Protein AF-A0A2W6MUY7-F1 (afdb_monomer_lite)

Structure (mmCIF, N/CA/C/O backbone):
data_AF-A0A2W6MUY7-F1
#
_entry.id   AF-A0A2W6MUY7-F1
#
loop_
_atom_site.group_PDB
_atom_site.id
_atom_site.type_symbol
_atom_site.label_atom_id
_atom_site.label_alt_id
_atom_site.label_comp_id
_atom_site.label_asym_id
_atom_site.label_entity_id
_atom_site.label_seq_id
_atom_site.pdbx_PDB_ins_code
_atom_site.Cartn_x
_atom_site.Cartn_y
_atom_site.Cartn_z
_atom_site.occupancy
_atom_site.B_iso_or_equiv
_atom_site.auth_seq_id
_atom_site.auth_comp_id
_atom_site.auth_asym_id
_atom_site.auth_atom_id
_atom_site.pdbx_PDB_model_num
ATOM 1 N N . MET A 1 1 ? 65.706 -36.050 34.707 1.00 34.47 1 MET A N 1
ATOM 2 C CA . MET A 1 1 ? 65.720 -35.555 33.316 1.00 34.47 1 MET A CA 1
ATOM 3 C C . MET A 1 1 ? 64.341 -35.770 32.717 1.00 34.47 1 MET A C 1
ATOM 5 O O . MET A 1 1 ? 63.874 -36.891 32.804 1.00 34.47 1 MET A O 1
ATOM 9 N N . GLN A 1 2 ? 63.724 -34.704 32.183 1.00 39.53 2 GLN A N 1
ATOM 10 C CA . GLN A 1 2 ? 62.941 -34.684 30.930 1.00 39.53 2 GLN A CA 1
ATOM 11 C C . GLN A 1 2 ? 61.877 -35.808 30.750 1.00 39.53 2 GLN A C 1
ATOM 13 O O . GLN A 1 2 ? 62.220 -36.973 30.624 1.00 39.53 2 GLN A O 1
ATOM 18 N N . LYS A 1 3 ? 60.574 -35.541 30.596 1.00 44.50 3 LYS A N 1
ATOM 19 C CA . LYS A 1 3 ? 59.977 -34.757 29.500 1.00 44.50 3 LYS A CA 1
ATOM 20 C C . LYS A 1 3 ? 58.498 -34.449 29.792 1.00 44.50 3 LYS A C 1
ATOM 22 O O . LYS A 1 3 ? 57.733 -35.337 30.148 1.00 44.50 3 LYS A O 1
ATOM 27 N N . PHE A 1 4 ? 58.126 -33.195 29.555 1.00 51.62 4 PHE A N 1
ATOM 28 C CA . PHE A 1 4 ? 56.761 -32.729 29.317 1.00 51.62 4 PHE A CA 1
ATOM 29 C C . PHE A 1 4 ? 56.198 -33.347 28.027 1.00 51.62 4 PHE A C 1
ATOM 31 O O . PHE A 1 4 ? 56.863 -33.244 27.002 1.00 51.62 4 PHE A O 1
ATOM 38 N N . LEU A 1 5 ? 54.996 -33.928 28.068 1.00 43.91 5 LEU A N 1
ATOM 39 C CA . LEU A 1 5 ? 54.101 -34.261 26.939 1.00 43.91 5 LEU A CA 1
ATOM 40 C C . LEU A 1 5 ? 52.748 -34.663 27.569 1.00 43.91 5 LEU A C 1
ATOM 42 O O . LEU A 1 5 ? 52.754 -35.445 28.506 1.00 43.91 5 LEU A O 1
ATOM 46 N N . MET A 1 6 ? 51.552 -34.224 27.186 1.00 47.44 6 MET A N 1
ATOM 47 C CA . MET A 1 6 ? 51.068 -33.314 26.157 1.00 47.44 6 MET A CA 1
ATOM 4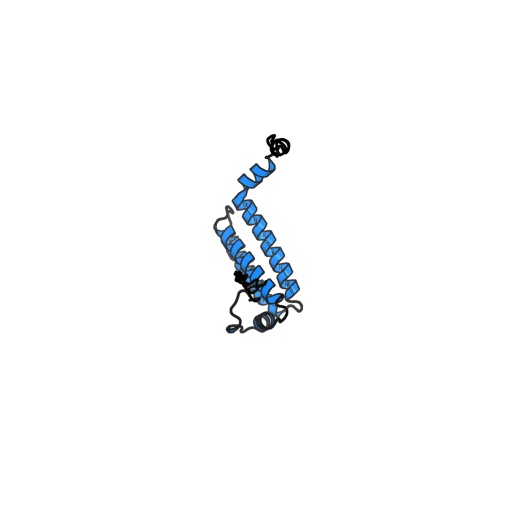8 C C . MET A 1 6 ? 49.794 -32.651 26.702 1.00 47.44 6 MET A C 1
ATOM 50 O O . MET A 1 6 ? 48.889 -33.335 27.177 1.00 47.44 6 MET A O 1
ATOM 54 N N . VAL A 1 7 ? 49.706 -31.329 26.582 1.00 48.06 7 VAL A N 1
ATOM 55 C CA . VAL A 1 7 ? 48.441 -30.592 26.656 1.00 48.06 7 VAL A CA 1
ATOM 56 C C . VAL A 1 7 ? 47.675 -30.909 25.373 1.00 48.06 7 VAL A C 1
ATOM 58 O O . VAL A 1 7 ? 47.972 -30.354 24.318 1.00 48.06 7 VAL A O 1
ATOM 61 N N . LEU A 1 8 ? 46.716 -31.832 25.441 1.00 50.56 8 LEU A N 1
ATOM 62 C CA . LEU A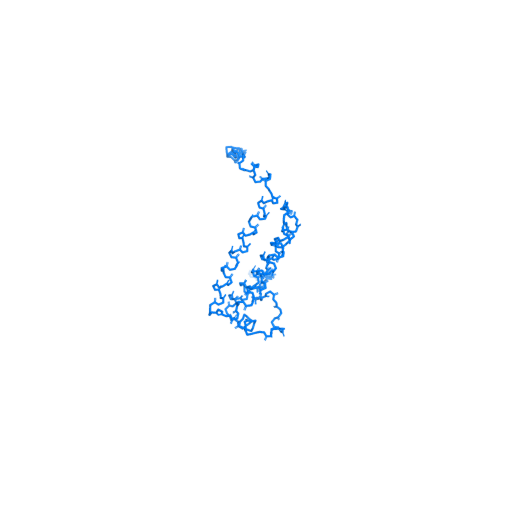 1 8 ? 45.722 -32.015 24.385 1.00 50.56 8 LEU A CA 1
ATOM 63 C C . LEU A 1 8 ? 44.644 -30.951 24.593 1.00 50.56 8 LEU A C 1
ATOM 65 O O . LEU A 1 8 ? 43.677 -31.131 25.331 1.00 50.56 8 LEU A O 1
ATOM 69 N N . GLY A 1 9 ? 44.901 -29.789 23.991 1.00 52.47 9 GLY A N 1
ATOM 70 C CA . GLY A 1 9 ? 43.970 -28.678 23.903 1.00 52.47 9 GLY A CA 1
ATOM 71 C C . GLY A 1 9 ? 42.710 -29.112 23.165 1.00 52.47 9 GLY A C 1
ATOM 72 O O . GLY A 1 9 ? 42.718 -29.305 21.951 1.00 52.47 9 GLY A O 1
ATOM 73 N N . ILE A 1 10 ? 41.621 -29.246 23.916 1.00 52.84 10 ILE A N 1
ATOM 74 C CA . ILE A 1 10 ? 40.269 -29.310 23.375 1.00 52.84 10 ILE A CA 1
ATOM 75 C C . ILE A 1 10 ? 39.950 -27.899 22.869 1.00 52.84 10 ILE A C 1
ATOM 77 O O . ILE A 1 10 ? 39.442 -27.054 23.604 1.00 52.84 10 ILE A O 1
ATOM 81 N N . CYS A 1 11 ? 40.282 -27.624 21.608 1.00 49.31 11 CYS A N 1
ATOM 82 C CA . CYS A 1 11 ? 39.675 -26.523 20.870 1.00 49.31 11 CYS A CA 1
ATOM 83 C C . CYS A 1 11 ? 38.206 -26.885 20.639 1.00 49.31 11 CYS A C 1
ATOM 85 O O . CYS A 1 11 ? 37.852 -27.481 19.624 1.00 49.31 11 CYS A O 1
ATOM 87 N N . VAL A 1 12 ? 37.345 -26.533 21.598 1.00 55.78 12 VAL A N 1
ATOM 88 C CA . VAL A 1 12 ? 35.912 -26.388 21.342 1.00 55.78 12 VAL A CA 1
ATOM 89 C C . VAL A 1 12 ? 35.771 -25.197 20.400 1.00 55.78 12 VAL A C 1
ATOM 91 O O . VAL A 1 12 ? 35.631 -24.053 20.827 1.00 55.78 12 VAL A O 1
ATOM 94 N N . THR A 1 13 ? 35.859 -25.448 19.096 1.00 57.44 13 THR A N 1
ATOM 95 C CA . THR A 1 13 ? 35.357 -24.502 18.106 1.00 57.44 13 THR A CA 1
ATOM 96 C C . THR A 1 13 ? 33.847 -24.459 18.278 1.00 57.44 13 THR A C 1
ATOM 98 O O . THR A 1 13 ? 33.119 -25.280 17.723 1.00 57.44 13 THR A O 1
ATOM 101 N N . LEU A 1 14 ? 33.379 -23.512 19.091 1.00 49.50 14 LEU A N 1
ATOM 102 C CA . LEU A 1 14 ? 32.013 -23.019 19.034 1.00 49.50 14 LEU A CA 1
ATOM 103 C C . LEU A 1 14 ? 31.839 -22.416 17.639 1.00 49.50 14 LEU A C 1
ATOM 105 O O . LEU A 1 14 ? 32.065 -21.228 17.424 1.00 49.50 14 LEU A O 1
ATOM 109 N N . SER A 1 15 ? 31.476 -23.252 16.668 1.00 51.84 15 SER A N 1
ATOM 110 C CA . SER A 1 15 ? 30.845 -22.796 15.442 1.00 51.84 15 SER A CA 1
ATOM 111 C C . SER A 1 15 ? 29.485 -22.252 15.851 1.00 51.84 15 SER A C 1
ATOM 113 O O . SER A 1 15 ? 28.469 -22.947 15.800 1.00 51.84 15 SER A O 1
ATOM 115 N N . VAL A 1 16 ? 29.479 -21.012 16.336 1.00 54.69 16 VAL A N 1
ATOM 116 C CA . VAL A 1 16 ? 28.270 -20.210 16.374 1.00 54.69 16 VAL A CA 1
ATOM 117 C C . VAL A 1 16 ? 27.893 -20.078 14.908 1.00 54.69 16 VAL A C 1
ATOM 119 O O . VAL A 1 16 ? 28.515 -19.328 14.159 1.00 54.69 16 VAL A O 1
ATOM 122 N N . GLY A 1 17 ? 26.946 -20.907 14.472 1.00 55.06 17 GLY A N 1
ATOM 123 C CA . GLY A 1 17 ? 26.223 -20.685 13.239 1.00 55.06 17 GLY A CA 1
ATOM 124 C C . GLY A 1 17 ? 25.502 -19.364 13.417 1.00 55.06 17 GLY A C 1
ATOM 125 O O . GLY A 1 17 ? 24.368 -19.324 13.886 1.00 55.06 17 GLY A O 1
ATOM 126 N N . ILE A 1 18 ? 26.194 -18.272 13.103 1.00 50.84 18 ILE A N 1
ATOM 127 C CA . ILE A 1 18 ? 25.543 -17.022 12.774 1.00 50.84 18 ILE A CA 1
ATOM 128 C C . ILE A 1 18 ? 24.790 -17.379 11.498 1.00 50.84 18 ILE A C 1
ATOM 130 O O . ILE A 1 18 ? 25.350 -17.362 10.404 1.00 50.84 18 ILE A O 1
ATOM 134 N N . ASN A 1 19 ? 23.533 -17.801 11.641 1.00 49.00 19 ASN A N 1
ATOM 135 C CA . ASN A 1 19 ? 22.570 -17.640 10.572 1.00 49.00 19 ASN A CA 1
ATOM 136 C C . ASN A 1 19 ? 22.512 -16.127 10.371 1.00 49.00 19 ASN A C 1
ATOM 138 O O . ASN A 1 19 ? 21.732 -15.426 11.012 1.00 49.00 19 ASN A O 1
ATOM 142 N N . ALA A 1 20 ? 23.414 -15.610 9.536 1.00 48.34 20 ALA A N 1
ATOM 143 C CA . ALA A 1 20 ? 23.199 -14.366 8.842 1.00 48.34 20 ALA A CA 1
ATOM 144 C C . ALA A 1 20 ? 21.970 -14.643 7.983 1.00 48.34 20 ALA A C 1
ATOM 146 O O . ALA A 1 20 ? 22.067 -15.131 6.860 1.00 48.34 20 ALA A O 1
ATOM 147 N N . GLN A 1 21 ? 20.796 -14.464 8.586 1.00 44.53 21 GLN A N 1
ATOM 148 C CA . GLN A 1 21 ? 19.557 -14.348 7.858 1.00 44.53 21 GLN A CA 1
ATOM 149 C C . GLN A 1 21 ? 19.820 -13.172 6.931 1.00 44.53 21 GLN A C 1
ATOM 151 O O . GLN A 1 21 ? 19.924 -12.033 7.388 1.00 44.53 21 GLN A O 1
ATOM 156 N N . SER A 1 22 ? 20.125 -13.504 5.672 1.00 50.22 22 SER A N 1
ATOM 157 C CA . SER A 1 22 ? 20.378 -12.530 4.620 1.00 50.22 22 SER A CA 1
ATOM 158 C C . SER A 1 22 ? 19.318 -11.449 4.770 1.00 50.22 22 SER A C 1
ATOM 160 O O . SER A 1 22 ? 18.153 -11.824 4.962 1.00 50.22 22 SER A O 1
ATOM 162 N N . PRO A 1 23 ? 19.680 -10.152 4.727 1.00 55.41 23 PRO A N 1
ATOM 163 C CA . PRO A 1 23 ? 18.683 -9.104 4.600 1.00 55.41 23 PRO A CA 1
ATOM 164 C C . PRO A 1 23 ? 17.718 -9.575 3.523 1.00 55.41 23 PRO A C 1
ATOM 166 O O . PRO A 1 23 ? 18.169 -9.964 2.442 1.00 55.41 23 PRO A O 1
ATOM 169 N N . GLU A 1 24 ? 16.441 -9.706 3.879 1.00 60.44 24 GLU A N 1
ATOM 170 C CA . GLU A 1 24 ? 15.419 -10.162 2.951 1.00 60.44 24 GLU A CA 1
ATOM 171 C C . GLU A 1 24 ? 15.555 -9.284 1.713 1.00 60.44 24 GLU A C 1
ATOM 173 O O . GLU A 1 24 ? 15.352 -8.069 1.808 1.00 60.44 24 GLU A O 1
ATOM 178 N N . GLU A 1 25 ? 16.027 -9.881 0.610 1.00 70.31 25 GLU A N 1
ATOM 179 C CA . GLU A 1 25 ? 16.330 -9.156 -0.622 1.00 70.31 25 GLU A CA 1
ATOM 180 C C . GLU A 1 25 ? 15.166 -8.212 -0.906 1.00 70.31 25 GLU A C 1
ATOM 182 O O . GLU A 1 25 ? 14.002 -8.611 -0.770 1.00 70.31 25 GLU A O 1
ATOM 187 N N . ALA A 1 26 ? 15.474 -6.949 -1.205 1.00 74.81 26 ALA A N 1
ATOM 188 C CA . ALA A 1 26 ? 14.446 -5.969 -1.502 1.00 74.81 26 ALA A CA 1
ATOM 189 C C . ALA A 1 26 ? 13.549 -6.548 -2.606 1.00 74.81 26 ALA A C 1
ATOM 191 O O . ALA A 1 26 ? 14.007 -6.951 -3.672 1.00 74.81 26 ALA A O 1
ATOM 192 N N . LYS A 1 27 ? 12.268 -6.714 -2.282 1.00 89.69 27 LYS A N 1
ATOM 193 C CA . LYS A 1 27 ? 11.267 -7.314 -3.160 1.00 89.69 27 LYS A CA 1
ATOM 194 C C . LYS A 1 27 ? 10.035 -6.430 -3.096 1.00 89.69 27 LYS A C 1
ATOM 196 O O . LYS A 1 27 ? 9.601 -6.133 -1.981 1.00 89.69 27 LYS A O 1
ATOM 201 N N . PRO A 1 28 ? 9.496 -5.985 -4.243 1.00 94.88 28 PRO A N 1
ATOM 202 C CA . PRO A 1 28 ? 8.273 -5.198 -4.259 1.00 94.88 28 PRO A CA 1
ATOM 203 C C . PRO A 1 28 ? 7.076 -6.039 -3.798 1.00 94.88 28 PRO A C 1
ATOM 205 O O . PRO A 1 28 ? 7.175 -7.247 -3.584 1.00 94.88 28 PRO A O 1
ATOM 208 N N . SER A 1 29 ? 5.915 -5.404 -3.654 1.00 95.06 29 SER A N 1
ATOM 209 C CA . SER A 1 29 ? 4.676 -6.048 -3.197 1.00 95.06 29 SER A CA 1
ATOM 210 C C . SER A 1 29 ? 4.052 -7.020 -4.214 1.00 95.06 29 SER A C 1
ATOM 212 O O . SER A 1 29 ? 3.024 -7.643 -3.932 1.00 95.06 29 SER A O 1
ATOM 214 N N . PHE A 1 30 ? 4.665 -7.170 -5.390 1.00 94.19 30 PHE A N 1
ATOM 215 C CA . PHE A 1 30 ? 4.212 -8.016 -6.488 1.00 94.19 30 PHE A CA 1
ATOM 216 C C . PHE A 1 30 ? 5.344 -8.897 -7.035 1.00 94.19 30 PHE A C 1
ATOM 218 O O . PHE A 1 30 ? 6.527 -8.691 -6.780 1.00 94.19 30 PHE A O 1
ATOM 225 N N . ASP A 1 31 ? 4.959 -9.913 -7.804 1.00 95.38 31 ASP A N 1
ATOM 226 C CA . ASP A 1 31 ? 5.889 -10.839 -8.444 1.00 95.38 31 ASP A CA 1
ATOM 227 C C . ASP A 1 31 ? 6.501 -10.205 -9.702 1.00 95.38 31 ASP A C 1
ATOM 229 O O . ASP A 1 31 ? 5.813 -10.023 -10.708 1.00 95.38 31 ASP A O 1
ATOM 233 N N . CYS A 1 32 ? 7.800 -9.902 -9.659 1.00 95.38 32 CYS A N 1
ATOM 234 C CA . CYS A 1 32 ? 8.526 -9.320 -10.788 1.00 95.38 32 CYS A CA 1
ATOM 235 C C . CYS A 1 32 ? 8.503 -10.183 -12.055 1.00 95.38 32 CYS A C 1
ATOM 237 O O . CYS A 1 32 ? 8.568 -9.637 -13.155 1.00 95.38 32 CYS A O 1
ATOM 239 N N . ALA A 1 33 ? 8.329 -11.506 -11.945 1.00 95.81 33 ALA A N 1
ATOM 240 C CA . ALA A 1 33 ? 8.171 -12.368 -13.118 1.00 95.81 33 ALA A CA 1
ATOM 241 C C . ALA A 1 33 ? 6.847 -12.118 -13.866 1.00 95.81 33 ALA A C 1
ATOM 243 O O . ALA A 1 33 ? 6.694 -12.531 -15.015 1.00 95.81 33 ALA A O 1
ATOM 244 N N . LYS A 1 34 ? 5.889 -11.440 -13.223 1.00 96.06 34 LYS A N 1
ATOM 245 C CA . LYS A 1 34 ? 4.579 -11.074 -13.778 1.00 96.06 34 LYS A CA 1
ATOM 246 C C . LYS A 1 34 ? 4.473 -9.591 -14.130 1.00 96.06 34 LYS A C 1
ATOM 248 O O . LYS A 1 34 ? 3.383 -9.148 -14.481 1.00 96.06 34 LYS A O 1
ATOM 253 N N . ALA A 1 35 ? 5.566 -8.832 -14.043 1.00 94.31 35 ALA A N 1
ATOM 254 C CA . ALA A 1 35 ? 5.589 -7.422 -14.412 1.00 94.31 35 ALA A CA 1
ATOM 255 C C . ALA A 1 35 ? 5.225 -7.244 -15.896 1.00 94.31 35 ALA A C 1
ATOM 257 O O . ALA A 1 35 ? 5.857 -7.820 -16.784 1.00 94.31 35 ALA A O 1
ATOM 258 N N . THR A 1 36 ? 4.214 -6.424 -16.176 1.00 92.62 36 THR A N 1
ATOM 259 C CA . THR A 1 36 ? 3.733 -6.156 -17.542 1.00 92.62 36 THR A CA 1
ATOM 260 C C . THR A 1 36 ? 3.863 -4.689 -17.929 1.00 92.62 36 THR A C 1
ATOM 262 O O . THR A 1 36 ? 4.113 -4.382 -19.096 1.00 92.62 36 THR A O 1
ATOM 265 N N . THR A 1 37 ? 3.747 -3.786 -16.958 1.00 91.12 37 THR A N 1
ATOM 266 C CA . THR A 1 37 ? 3.823 -2.338 -17.158 1.00 91.12 37 THR A CA 1
ATOM 267 C C . THR A 1 37 ? 5.260 -1.826 -17.074 1.00 91.12 37 THR A C 1
ATOM 269 O O . THR A 1 37 ? 6.141 -2.474 -16.507 1.00 91.12 37 THR A O 1
ATOM 272 N N . GLU A 1 38 ? 5.507 -0.646 -17.641 1.00 92.25 38 GLU A N 1
ATOM 273 C CA . GLU A 1 38 ? 6.830 -0.014 -17.586 1.00 92.25 38 GLU A CA 1
ATOM 274 C C . GLU A 1 38 ? 7.234 0.328 -16.147 1.00 92.25 38 GLU A C 1
ATOM 276 O O . GLU A 1 38 ? 8.353 0.046 -15.732 1.00 92.25 38 GLU A O 1
ATOM 281 N N . VAL A 1 39 ? 6.294 0.843 -15.351 1.00 93.25 39 VAL A N 1
ATOM 282 C CA . VAL A 1 39 ? 6.512 1.144 -13.929 1.00 93.25 39 VAL A CA 1
ATOM 283 C C . VAL A 1 39 ? 6.898 -0.109 -13.144 1.00 93.25 39 VAL A C 1
ATOM 285 O O . VAL A 1 39 ? 7.862 -0.071 -12.384 1.00 93.25 39 VAL A O 1
ATOM 288 N N . GLU A 1 40 ? 6.198 -1.231 -13.341 1.00 94.69 40 GLU A N 1
ATOM 289 C CA . GLU A 1 40 ? 6.535 -2.490 -12.663 1.00 94.69 40 GLU A CA 1
ATOM 290 C C . GLU A 1 40 ? 7.958 -2.947 -13.009 1.00 94.69 40 GLU A C 1
ATOM 292 O O . GLU A 1 40 ? 8.703 -3.361 -12.124 1.00 94.69 40 GLU A O 1
ATOM 297 N N . LYS A 1 41 ? 8.368 -2.821 -14.277 1.00 95.25 41 LYS A N 1
ATOM 298 C CA . LYS A 1 41 ? 9.734 -3.153 -14.707 1.00 95.25 41 LYS A CA 1
ATOM 299 C C . LYS A 1 41 ? 10.772 -2.219 -14.091 1.00 95.25 41 LYS A C 1
ATOM 301 O O . LYS A 1 41 ? 11.813 -2.704 -13.659 1.00 95.25 41 LYS A O 1
ATOM 306 N N . ILE A 1 42 ? 10.496 -0.914 -14.019 1.00 94.94 42 ILE A N 1
ATOM 307 C CA . ILE A 1 42 ? 11.376 0.064 -13.359 1.00 94.94 42 ILE A CA 1
ATOM 308 C C . ILE A 1 42 ? 11.579 -0.313 -11.890 1.00 94.94 42 ILE A C 1
ATOM 310 O O . ILE A 1 42 ? 12.711 -0.344 -11.421 1.00 94.94 42 ILE A O 1
ATOM 314 N N . ILE A 1 43 ? 10.502 -0.647 -11.176 1.00 95.50 43 ILE A N 1
ATOM 315 C CA . ILE A 1 43 ? 10.578 -1.068 -9.772 1.00 95.50 43 ILE A CA 1
ATOM 316 C C . ILE A 1 43 ? 11.395 -2.360 -9.645 1.00 95.50 43 ILE A C 1
ATOM 318 O O . ILE A 1 43 ? 12.278 -2.452 -8.798 1.00 95.50 43 ILE A O 1
ATOM 322 N N . CYS A 1 44 ? 11.140 -3.355 -10.494 1.00 95.88 44 CYS A N 1
ATOM 323 C CA . CYS A 1 44 ? 11.847 -4.634 -10.445 1.00 95.88 44 CYS A CA 1
ATOM 324 C C . CYS A 1 44 ? 13.340 -4.524 -10.770 1.00 95.88 44 CYS A C 1
ATOM 326 O O . CYS A 1 44 ? 14.133 -5.252 -10.180 1.00 95.88 44 CYS A O 1
ATOM 328 N N . ASN A 1 45 ? 13.726 -3.607 -11.658 1.00 95.06 45 ASN A N 1
ATOM 329 C CA . ASN A 1 45 ? 15.114 -3.410 -12.080 1.00 95.06 45 ASN A CA 1
ATOM 330 C C . ASN A 1 45 ? 15.857 -2.330 -11.273 1.00 95.06 45 ASN A C 1
ATOM 332 O O . ASN A 1 45 ? 16.976 -1.971 -11.632 1.00 95.06 45 ASN A O 1
ATOM 336 N N . ASP A 1 46 ? 15.261 -1.787 -10.206 1.00 95.06 46 ASP A N 1
ATOM 337 C CA . ASP A 1 46 ? 15.942 -0.842 -9.321 1.00 95.06 46 ASP A CA 1
ATOM 338 C C . ASP A 1 46 ? 17.039 -1.542 -8.507 1.00 95.06 46 ASP A C 1
ATOM 340 O O . ASP A 1 46 ? 16.786 -2.106 -7.443 1.00 95.06 46 ASP A O 1
ATOM 344 N N . GLU A 1 47 ? 18.275 -1.465 -8.999 1.00 92.56 47 GLU A N 1
ATOM 345 C CA . GLU A 1 47 ? 19.457 -2.074 -8.375 1.00 92.56 47 GLU A CA 1
ATOM 346 C C . GLU A 1 47 ? 19.709 -1.576 -6.944 1.00 92.56 47 GLU A C 1
ATOM 348 O O . GLU A 1 47 ? 20.281 -2.298 -6.128 1.00 92.56 47 GLU A O 1
ATOM 353 N N . SER A 1 48 ? 19.270 -0.355 -6.614 1.00 93.88 48 SER A N 1
ATOM 354 C CA . SER A 1 48 ? 19.407 0.191 -5.259 1.00 93.88 48 SER A CA 1
ATOM 355 C C . SER A 1 48 ? 18.438 -0.447 -4.256 1.00 93.88 48 SER A C 1
ATOM 357 O O . SER A 1 48 ? 18.630 -0.328 -3.044 1.00 93.88 48 SER A O 1
ATOM 359 N N . GLY A 1 49 ? 17.370 -1.080 -4.751 1.00 94.88 49 GLY A N 1
ATOM 360 C CA . GLY A 1 49 ? 16.265 -1.623 -3.967 1.00 94.88 49 GLY A CA 1
ATOM 361 C C . GLY A 1 49 ? 15.377 -0.570 -3.292 1.00 94.88 49 GLY A C 1
ATOM 362 O O . GLY A 1 49 ? 14.451 -0.934 -2.562 1.00 94.88 49 GLY A O 1
ATOM 363 N N . LYS A 1 50 ? 15.618 0.735 -3.487 1.00 96.06 50 LYS A N 1
ATOM 364 C CA . LYS A 1 50 ? 14.831 1.811 -2.863 1.00 96.06 50 LYS A CA 1
ATOM 365 C C . LYS A 1 50 ? 13.358 1.737 -3.278 1.00 96.06 50 LYS A C 1
ATOM 367 O O . LYS A 1 50 ? 12.483 1.756 -2.415 1.00 96.06 50 LYS A O 1
ATOM 372 N N . LEU A 1 51 ? 13.073 1.640 -4.572 1.00 96.44 51 LEU A N 1
ATOM 373 C CA . LEU A 1 51 ? 11.719 1.573 -5.123 1.00 96.44 51 LEU A CA 1
ATOM 374 C C . LEU A 1 51 ? 11.013 0.275 -4.738 1.00 96.44 51 LEU A C 1
ATOM 376 O O . LEU A 1 51 ? 9.836 0.305 -4.392 1.00 96.44 51 LEU A O 1
ATOM 380 N N . GLN A 1 52 ? 11.734 -0.845 -4.723 1.00 97.31 52 GLN A N 1
ATOM 381 C CA . GLN A 1 52 ? 11.197 -2.133 -4.275 1.00 97.31 52 GLN A CA 1
ATOM 382 C C . GLN A 1 52 ? 10.750 -2.057 -2.809 1.00 97.31 52 GLN A C 1
ATOM 384 O O . GLN A 1 52 ? 9.650 -2.484 -2.464 1.00 97.31 52 GLN A O 1
ATOM 389 N N . ASN A 1 53 ? 11.575 -1.446 -1.952 1.00 96.69 53 ASN A N 1
ATOM 390 C CA . ASN A 1 53 ? 11.257 -1.225 -0.544 1.00 96.69 53 ASN A CA 1
ATOM 391 C C . ASN A 1 53 ? 10.077 -0.269 -0.347 1.00 96.69 53 ASN A C 1
ATOM 393 O O . ASN A 1 53 ? 9.216 -0.536 0.490 1.00 96.69 53 ASN A O 1
ATOM 397 N N . LEU A 1 54 ? 10.021 0.824 -1.112 1.00 97.69 54 LEU A N 1
ATOM 398 C CA . LEU A 1 54 ? 8.906 1.769 -1.065 1.00 97.69 54 LEU A CA 1
ATOM 399 C C . LEU A 1 54 ? 7.590 1.110 -1.489 1.00 97.69 54 LEU A C 1
ATOM 401 O O . LEU A 1 54 ? 6.586 1.265 -0.796 1.00 97.69 54 LEU A O 1
ATOM 405 N N . ASP A 1 55 ? 7.594 0.341 -2.578 1.00 97.75 55 ASP A N 1
ATOM 406 C CA . ASP A 1 55 ? 6.411 -0.379 -3.048 1.00 97.75 55 ASP A CA 1
ATOM 407 C C . ASP A 1 55 ? 5.927 -1.415 -2.023 1.00 97.75 55 ASP A C 1
ATOM 409 O O . ASP A 1 55 ? 4.746 -1.427 -1.663 1.00 97.75 55 ASP A O 1
ATOM 413 N N . ARG A 1 56 ? 6.852 -2.216 -1.474 1.00 97.50 56 ARG A N 1
ATOM 414 C CA . ARG A 1 56 ? 6.565 -3.171 -0.395 1.00 97.50 56 ARG A CA 1
ATOM 415 C C . ARG A 1 56 ? 5.946 -2.486 0.818 1.00 97.50 56 ARG A C 1
ATOM 417 O O . ARG A 1 56 ? 4.856 -2.869 1.241 1.00 97.50 56 ARG A O 1
ATOM 424 N N . TYR A 1 57 ? 6.595 -1.445 1.335 1.00 97.94 57 TYR A N 1
ATOM 425 C CA . TYR A 1 57 ? 6.131 -0.737 2.527 1.00 97.94 57 TYR A CA 1
ATOM 426 C C . TYR A 1 57 ? 4.768 -0.070 2.304 1.00 97.94 57 TYR A C 1
ATOM 428 O O . TYR A 1 57 ? 3.869 -0.163 3.139 1.00 97.94 57 TYR A O 1
ATOM 436 N N . MET A 1 58 ? 4.559 0.544 1.140 1.00 98.25 58 MET A N 1
ATOM 437 C CA . MET A 1 58 ? 3.264 1.101 0.748 1.00 98.25 58 MET A CA 1
ATOM 438 C C . MET A 1 58 ? 2.166 0.026 0.729 1.00 98.25 58 MET A C 1
ATOM 440 O O . MET A 1 58 ? 1.070 0.257 1.249 1.00 98.25 58 MET A O 1
ATOM 444 N N . GLY A 1 59 ? 2.466 -1.166 0.201 1.00 97.75 59 GLY A N 1
ATOM 445 C CA . GLY A 1 59 ? 1.553 -2.310 0.184 1.00 97.75 59 GLY A CA 1
ATOM 446 C C . GLY A 1 59 ? 1.199 -2.824 1.584 1.00 97.75 59 GLY A C 1
ATOM 447 O O . GLY A 1 59 ? 0.031 -3.126 1.860 1.00 97.75 59 GLY A O 1
ATOM 448 N N . GLU A 1 60 ? 2.173 -2.867 2.492 1.00 97.94 60 GLU A N 1
ATOM 449 C CA . GLU A 1 60 ? 1.980 -3.228 3.901 1.00 97.94 60 GLU A CA 1
ATOM 450 C C . GLU A 1 60 ? 1.075 -2.222 4.621 1.00 97.94 60 GLU A C 1
ATOM 452 O O . GLU A 1 60 ? 0.061 -2.615 5.208 1.00 97.94 60 GLU A O 1
ATOM 457 N N . VAL A 1 61 ? 1.374 -0.922 4.504 1.00 98.50 61 VAL A N 1
ATOM 458 C CA . VAL A 1 61 ? 0.570 0.153 5.107 1.00 98.50 61 VAL A CA 1
ATOM 459 C C . VAL A 1 61 ? -0.858 0.131 4.558 1.00 98.50 61 VAL A C 1
ATOM 461 O O . VAL A 1 61 ? -1.816 0.202 5.331 1.00 98.50 61 VAL A O 1
ATOM 464 N N . TYR A 1 62 ? -1.035 -0.022 3.241 1.00 98.56 62 TYR A N 1
ATOM 465 C CA . TYR A 1 62 ? -2.357 -0.144 2.619 1.00 98.56 62 TYR A CA 1
ATOM 466 C C . TYR A 1 62 ? -3.138 -1.349 3.164 1.00 98.56 62 TYR A C 1
ATOM 468 O O . TYR A 1 62 ? -4.325 -1.240 3.495 1.00 98.56 62 TYR A O 1
ATOM 476 N N . THR A 1 63 ? -2.477 -2.503 3.288 1.00 98.31 63 THR A N 1
ATOM 477 C CA . THR A 1 63 ? -3.082 -3.738 3.804 1.00 98.31 63 THR A CA 1
ATOM 478 C C . THR A 1 63 ? -3.515 -3.578 5.257 1.00 98.31 63 THR A C 1
ATOM 480 O O . THR A 1 63 ? -4.645 -3.939 5.608 1.00 98.31 63 THR A O 1
ATOM 483 N N . GLN A 1 64 ? -2.655 -2.988 6.089 1.00 98.12 64 GLN A N 1
ATOM 484 C CA . GLN A 1 64 ? -2.962 -2.702 7.484 1.00 98.12 64 GLN A CA 1
ATOM 485 C C . GLN A 1 64 ? -4.125 -1.715 7.605 1.00 98.12 64 GLN A C 1
ATOM 487 O O . GLN A 1 64 ? -5.099 -2.013 8.293 1.00 98.12 64 GLN A O 1
ATOM 492 N N . LEU A 1 65 ? -4.089 -0.598 6.875 1.00 98.44 65 LEU A N 1
ATOM 493 C CA . LEU A 1 65 ? -5.177 0.380 6.843 1.00 98.44 65 LEU A CA 1
ATOM 494 C C . LEU A 1 65 ? -6.510 -0.270 6.466 1.00 98.44 65 LEU A C 1
ATOM 496 O O . LEU A 1 65 ? -7.513 -0.075 7.150 1.00 98.44 65 LEU A O 1
ATOM 500 N N . ARG A 1 66 ? -6.533 -1.097 5.417 1.00 98.31 66 ARG A N 1
ATOM 501 C CA . ARG A 1 66 ? -7.750 -1.798 4.993 1.00 98.31 66 ARG A CA 1
ATOM 502 C C . ARG A 1 66 ? -8.264 -2.758 6.071 1.00 98.31 66 ARG A C 1
ATOM 504 O O . ARG A 1 66 ? -9.478 -2.879 6.238 1.00 98.31 66 ARG A O 1
ATOM 511 N N . LYS A 1 67 ? -7.374 -3.454 6.785 1.00 97.81 67 LYS A N 1
ATOM 512 C CA . LYS A 1 67 ? -7.732 -4.352 7.896 1.00 97.81 67 LYS A CA 1
ATOM 513 C C . LYS A 1 67 ? -8.343 -3.572 9.060 1.00 97.81 67 LYS A C 1
ATOM 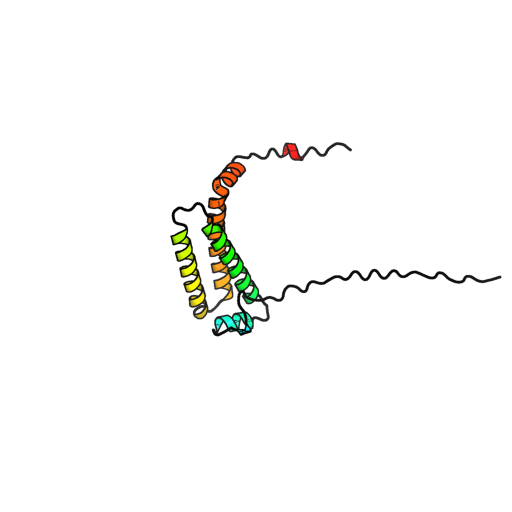515 O O . LYS A 1 67 ? -9.442 -3.909 9.494 1.00 97.81 67 LYS A O 1
ATOM 520 N N . GLU A 1 68 ? -7.668 -2.521 9.512 1.00 97.12 68 GLU A N 1
ATOM 521 C CA . GLU A 1 68 ? -8.112 -1.689 10.632 1.00 97.12 68 GLU A CA 1
ATOM 522 C C . GLU A 1 68 ? -9.425 -0.963 10.320 1.00 97.12 68 GLU A C 1
ATOM 524 O O . GLU A 1 68 ? -10.310 -0.862 11.170 1.00 97.12 68 GLU A O 1
ATOM 529 N N . LEU A 1 69 ? -9.606 -0.519 9.074 1.00 97.31 69 LEU A N 1
ATOM 530 C CA . LEU A 1 69 ? -10.814 0.181 8.651 1.00 97.31 69 LEU A CA 1
ATOM 531 C C . LEU A 1 69 ? -12.048 -0.738 8.653 1.00 97.31 69 LEU A C 1
ATOM 533 O O . LEU A 1 69 ? -13.131 -0.297 9.039 1.00 97.31 69 LEU A O 1
ATOM 537 N N . LYS A 1 70 ? -11.900 -2.026 8.302 1.00 96.62 70 LYS A N 1
ATOM 538 C CA . LYS A 1 70 ? -12.997 -3.019 8.347 1.00 96.62 70 LYS A CA 1
ATOM 539 C C . LYS A 1 70 ? -13.566 -3.215 9.753 1.00 96.62 70 LYS A C 1
ATOM 541 O O . LYS A 1 70 ? -14.783 -3.357 9.913 1.00 96.62 70 LYS A O 1
ATOM 546 N N . ILE A 1 71 ? -12.690 -3.222 10.757 1.00 94.25 71 ILE A N 1
ATOM 547 C CA . ILE A 1 71 ? -13.069 -3.390 12.168 1.00 94.25 71 ILE A CA 1
ATOM 548 C C . ILE A 1 71 ? -13.387 -2.061 12.859 1.00 94.25 71 ILE A C 1
ATOM 550 O O . ILE A 1 71 ? -13.745 -2.053 14.034 1.00 94.25 71 ILE A O 1
ATOM 554 N N . SER A 1 72 ? -13.278 -0.944 12.138 1.00 93.75 72 SER A N 1
ATOM 555 C CA . SER A 1 72 ? -13.439 0.371 12.736 1.00 93.75 72 SER A CA 1
ATOM 556 C C . SER A 1 72 ? -14.863 0.708 13.153 1.00 93.75 72 SER A C 1
ATOM 558 O O . SER A 1 72 ? -15.845 0.171 12.631 1.00 93.75 72 SER A O 1
ATOM 560 N N . LYS A 1 73 ? -14.955 1.657 14.092 1.00 89.50 73 LYS A N 1
ATOM 561 C CA . LYS A 1 73 ? -16.213 2.201 14.621 1.00 89.50 73 LYS A CA 1
ATOM 562 C C . LYS A 1 73 ? -16.811 3.313 13.741 1.00 89.50 73 LYS A C 1
ATOM 564 O O . LYS A 1 73 ? -17.799 3.929 14.133 1.00 89.50 73 LYS A O 1
ATOM 569 N N . PHE A 1 74 ? -16.235 3.600 12.569 1.00 92.25 74 PHE A N 1
ATOM 570 C CA . PHE A 1 74 ? -16.764 4.637 11.682 1.00 92.25 74 PHE A CA 1
ATOM 571 C C . PHE A 1 74 ? -18.124 4.231 11.091 1.00 92.25 74 PHE A C 1
ATOM 573 O O . PHE A 1 74 ? -18.231 3.148 10.508 1.00 92.25 74 PHE A O 1
ATOM 580 N N . PRO A 1 75 ? -19.148 5.107 11.140 1.00 92.81 75 PRO A N 1
ATOM 581 C CA . PRO A 1 75 ? -20.467 4.798 10.583 1.00 92.81 75 PRO A CA 1
ATOM 582 C C . PRO A 1 75 ? -20.439 4.638 9.055 1.00 92.81 75 PRO A C 1
ATOM 584 O O . PRO A 1 75 ? -21.260 3.925 8.491 1.00 92.81 75 PRO A O 1
ATOM 587 N N . ASN A 1 76 ? -19.471 5.261 8.377 1.00 95.50 76 ASN A N 1
ATOM 588 C CA . ASN A 1 76 ? -19.294 5.233 6.924 1.00 95.50 76 ASN A CA 1
ATOM 589 C C . ASN A 1 76 ? -18.110 4.356 6.465 1.00 95.50 76 ASN A C 1
ATOM 591 O O . ASN A 1 76 ? -17.543 4.602 5.399 1.00 95.50 76 ASN A O 1
ATOM 595 N N . LYS A 1 77 ? -17.706 3.344 7.248 1.00 95.75 77 LYS A N 1
ATOM 596 C CA . LYS A 1 77 ? -16.517 2.519 6.948 1.00 95.75 77 LYS A CA 1
ATOM 597 C C . LYS A 1 77 ? -16.535 1.853 5.566 1.00 95.75 77 LYS A C 1
ATOM 599 O O . LYS A 1 77 ? -15.491 1.781 4.928 1.00 95.75 77 LYS A O 1
ATOM 604 N N . GLU A 1 78 ? -17.700 1.426 5.076 1.00 97.38 78 GLU A N 1
ATOM 605 C CA . GLU A 1 78 ? -17.826 0.801 3.749 1.00 97.38 78 GLU A CA 1
ATOM 606 C C . GLU A 1 78 ? -17.532 1.795 2.621 1.00 97.38 78 GLU A C 1
ATOM 608 O O . GLU A 1 78 ? -16.804 1.477 1.681 1.00 97.38 78 GLU A O 1
ATOM 613 N N . GLN A 1 79 ? -18.021 3.033 2.751 1.00 98.19 79 GLN A N 1
ATOM 614 C CA . GLN A 1 79 ? -17.696 4.097 1.804 1.00 98.19 79 GLN A CA 1
ATOM 615 C C . GLN A 1 79 ? -16.202 4.431 1.865 1.00 98.19 79 GLN A C 1
ATOM 617 O O . GLN A 1 79 ? -15.548 4.458 0.830 1.00 98.19 79 GLN A O 1
ATOM 622 N N . ARG A 1 80 ? -15.623 4.559 3.068 1.00 97.75 80 ARG A N 1
ATOM 623 C CA . ARG A 1 80 ? -14.176 4.788 3.228 1.00 97.75 80 ARG A CA 1
ATOM 624 C C . ARG A 1 80 ? -13.332 3.663 2.609 1.00 97.75 80 ARG A C 1
ATOM 626 O O . ARG A 1 80 ? -12.288 3.939 2.028 1.00 97.75 80 ARG A O 1
ATOM 633 N N . LEU A 1 81 ? -13.766 2.400 2.704 1.00 98.38 81 LEU A N 1
ATOM 634 C CA . LEU A 1 81 ? -13.095 1.262 2.057 1.00 98.38 81 LEU A CA 1
ATOM 635 C C . LEU A 1 81 ? -13.142 1.368 0.530 1.00 98.38 81 LEU A C 1
ATOM 637 O O . LEU A 1 81 ? -12.149 1.063 -0.135 1.00 98.38 81 LEU A O 1
ATOM 641 N N . LYS A 1 82 ? -14.283 1.796 -0.020 1.00 98.44 82 LYS A N 1
ATOM 642 C CA . LYS A 1 82 ? -14.450 2.037 -1.455 1.00 98.44 82 LYS A CA 1
ATOM 643 C C . LYS A 1 82 ? -13.550 3.180 -1.929 1.00 98.44 82 LYS A C 1
ATOM 645 O O . LYS A 1 82 ? -12.799 2.982 -2.881 1.00 98.44 82 LYS A O 1
ATOM 650 N N . ASP A 1 83 ? -13.559 4.306 -1.221 1.00 98.25 83 ASP A N 1
ATOM 651 C CA . ASP A 1 83 ? -12.743 5.482 -1.540 1.00 98.25 83 ASP A CA 1
ATOM 652 C C . ASP A 1 83 ? -11.246 5.151 -1.476 1.00 98.25 83 ASP A C 1
ATOM 654 O O . ASP A 1 83 ? -10.478 5.518 -2.364 1.00 98.25 83 ASP A O 1
ATOM 658 N N . LEU A 1 84 ? -10.822 4.382 -0.464 1.00 98.38 84 LEU A N 1
ATOM 659 C CA . LEU A 1 84 ? -9.443 3.916 -0.331 1.00 98.38 84 LEU A CA 1
ATOM 660 C C . LEU A 1 84 ? -9.017 3.040 -1.520 1.00 98.38 84 LEU A C 1
ATOM 662 O O . LEU A 1 84 ? -7.911 3.197 -2.040 1.00 98.38 84 LEU A O 1
ATOM 666 N N . LEU A 1 85 ? -9.878 2.115 -1.961 1.00 98.31 85 LEU A N 1
ATOM 667 C CA . LEU A 1 85 ? -9.614 1.266 -3.126 1.00 98.31 85 LEU A CA 1
ATOM 668 C C . LEU A 1 85 ? -9.529 2.083 -4.420 1.00 98.31 85 LEU A C 1
ATOM 670 O O . LEU A 1 85 ? -8.629 1.858 -5.228 1.00 98.31 85 LEU A O 1
ATOM 674 N N . GLU A 1 86 ? -10.454 3.016 -4.623 1.00 98.38 86 GLU A N 1
ATOM 675 C CA . GLU A 1 86 ? -10.475 3.886 -5.798 1.00 98.38 86 GLU A CA 1
ATOM 676 C C . GLU A 1 86 ? -9.242 4.791 -5.844 1.00 98.38 86 GLU A C 1
ATOM 678 O O . GLU A 1 86 ? -8.538 4.829 -6.853 1.00 98.38 86 GLU A O 1
ATOM 683 N N . SER A 1 87 ? -8.903 5.413 -4.715 1.00 98.19 87 SER A N 1
ATOM 684 C CA . SER A 1 87 ? -7.694 6.217 -4.556 1.00 98.19 87 SER A CA 1
ATOM 685 C C . SER A 1 87 ? -6.422 5.406 -4.831 1.00 98.19 87 SER A C 1
ATOM 687 O O . SER A 1 87 ? -5.501 5.901 -5.476 1.00 98.19 87 SER A O 1
ATOM 689 N N . GLN A 1 88 ? -6.366 4.141 -4.394 1.00 98.00 88 GLN A N 1
ATOM 690 C CA . GLN A 1 88 ? -5.218 3.270 -4.660 1.00 98.00 88 GLN A CA 1
ATOM 691 C C . GLN A 1 88 ? -5.088 2.923 -6.145 1.00 98.00 88 GLN A C 1
ATOM 693 O O . GLN A 1 88 ? -3.989 2.966 -6.690 1.00 98.00 88 GLN A O 1
ATOM 698 N N . ARG A 1 89 ? -6.201 2.624 -6.823 1.00 96.62 89 ARG A N 1
ATOM 699 C CA . ARG A 1 89 ? -6.207 2.380 -8.274 1.00 96.62 89 ARG A CA 1
ATOM 700 C C . ARG A 1 89 ? -5.775 3.618 -9.055 1.00 96.62 89 ARG A C 1
ATOM 702 O O . ARG A 1 89 ? -4.998 3.496 -9.999 1.00 96.62 89 ARG A O 1
ATOM 709 N N . ALA A 1 90 ? -6.253 4.793 -8.648 1.00 96.75 90 ALA A N 1
ATOM 710 C CA . ALA A 1 90 ? -5.863 6.061 -9.249 1.00 96.75 90 ALA A CA 1
ATOM 711 C C . ALA A 1 90 ? -4.357 6.318 -9.090 1.00 96.75 90 ALA A C 1
ATOM 713 O O . ALA A 1 90 ? -3.700 6.661 -10.069 1.00 96.75 90 ALA A O 1
ATOM 714 N N . PHE A 1 91 ? -3.800 6.070 -7.900 1.00 96.88 91 PHE A N 1
ATOM 715 C CA . PHE A 1 91 ? -2.362 6.178 -7.651 1.00 96.88 91 PHE A CA 1
ATOM 716 C C . PHE A 1 91 ? -1.539 5.264 -8.571 1.00 96.88 91 PHE A C 1
ATOM 718 O O . PHE A 1 91 ? -0.643 5.746 -9.254 1.00 96.88 91 PHE A O 1
ATOM 725 N N . ILE A 1 92 ? -1.879 3.972 -8.660 1.00 93.56 92 ILE A N 1
ATOM 726 C CA . ILE A 1 92 ? -1.150 3.027 -9.527 1.00 93.56 92 ILE A CA 1
ATOM 727 C C . ILE A 1 92 ? -1.194 3.462 -10.995 1.00 93.56 92 ILE A C 1
ATOM 729 O O . ILE A 1 92 ? -0.191 3.378 -11.698 1.00 93.56 92 ILE A O 1
ATOM 733 N N . LYS A 1 93 ? -2.337 3.975 -11.467 1.00 92.50 93 LYS A N 1
ATOM 734 C CA . LYS A 1 93 ? -2.434 4.522 -12.825 1.00 92.50 93 LYS A CA 1
ATOM 735 C C . LYS A 1 93 ? -1.505 5.727 -13.007 1.00 92.50 93 LYS A C 1
ATOM 737 O O . LYS A 1 93 ? -0.776 5.774 -13.997 1.00 92.50 93 LYS A O 1
ATOM 742 N N . HIS A 1 94 ? -1.519 6.647 -12.044 1.00 93.06 94 HIS A N 1
ATOM 743 C CA . HIS A 1 94 ? -0.728 7.875 -12.047 1.00 93.06 94 HIS A CA 1
ATOM 744 C C . HIS A 1 94 ? 0.787 7.624 -12.045 1.00 93.06 94 HIS A C 1
ATOM 746 O O . HIS A 1 94 ? 1.528 8.425 -12.605 1.00 93.06 94 HIS A O 1
ATOM 752 N N . LEU A 1 95 ? 1.260 6.492 -11.507 1.00 93.69 95 LEU A N 1
ATOM 753 C CA . LEU A 1 95 ? 2.686 6.144 -11.550 1.00 93.69 95 LEU A CA 1
ATOM 754 C C . LEU A 1 95 ? 3.264 6.111 -12.976 1.00 93.69 95 LEU A C 1
ATOM 756 O O . LEU A 1 95 ? 4.449 6.372 -13.149 1.00 93.69 95 LEU A O 1
ATOM 760 N N . ASN A 1 96 ? 2.445 5.838 -13.999 1.00 87.50 96 ASN A N 1
ATOM 761 C CA . ASN A 1 96 ? 2.893 5.853 -15.399 1.00 87.50 96 ASN A CA 1
ATOM 762 C C . ASN A 1 96 ? 3.105 7.272 -15.958 1.00 87.50 96 ASN A C 1
ATOM 764 O O . ASN A 1 96 ? 3.660 7.426 -17.042 1.00 87.50 96 ASN A O 1
ATOM 768 N N . GLU A 1 97 ? 2.625 8.300 -15.261 1.00 90.25 97 GLU A N 1
ATOM 769 C CA . GLU A 1 97 ? 2.601 9.691 -15.725 1.00 90.25 97 GLU A CA 1
ATOM 770 C C . GLU A 1 97 ? 3.646 10.565 -15.011 1.00 90.25 97 GLU A C 1
ATOM 772 O O . GLU A 1 97 ? 3.927 11.683 -15.449 1.00 90.25 97 GLU A O 1
ATOM 777 N N . VAL A 1 98 ? 4.235 10.079 -13.913 1.00 92.25 98 VAL A N 1
ATOM 778 C CA . VAL A 1 98 ? 5.190 10.841 -13.099 1.00 92.25 98 VAL A CA 1
ATOM 779 C C . VAL A 1 98 ? 6.632 10.602 -13.523 1.00 92.25 98 VAL A C 1
ATOM 781 O O . VAL A 1 98 ? 7.033 9.501 -13.887 1.00 92.25 98 VAL A O 1
ATOM 784 N N . ARG A 1 99 ? 7.453 11.650 -13.409 1.00 88.94 99 ARG A N 1
ATOM 785 C CA . ARG A 1 99 ? 8.899 11.562 -13.657 1.00 88.94 99 ARG A CA 1
ATOM 786 C C . ARG A 1 99 ? 9.662 10.956 -12.474 1.00 88.94 99 ARG A C 1
ATOM 788 O O . ARG A 1 99 ? 10.638 10.246 -12.688 1.00 88.94 99 ARG A O 1
ATOM 795 N N . PHE A 1 100 ? 9.235 11.246 -11.245 1.00 93.81 100 PHE A N 1
ATOM 796 C CA . PHE A 1 100 ? 9.919 10.841 -10.014 1.00 93.81 100 PHE A CA 1
ATOM 797 C C . PHE A 1 100 ? 9.039 9.871 -9.221 1.00 93.81 100 PHE A C 1
ATOM 799 O O . PHE A 1 100 ? 8.292 10.260 -8.328 1.00 93.81 100 PHE A O 1
ATOM 806 N N . ILE A 1 101 ? 9.112 8.587 -9.584 1.00 95.19 101 ILE A N 1
ATOM 807 C CA . ILE A 1 101 ? 8.297 7.519 -8.983 1.00 95.19 101 ILE A CA 1
ATOM 808 C C . ILE A 1 101 ? 8.531 7.420 -7.467 1.00 95.19 101 ILE A C 1
ATOM 810 O O . ILE A 1 101 ? 7.575 7.258 -6.713 1.00 95.19 101 ILE A O 1
ATOM 814 N N . GLY A 1 102 ? 9.781 7.564 -7.011 1.00 96.56 102 GLY A N 1
ATOM 815 C CA . GLY A 1 102 ? 10.126 7.516 -5.586 1.00 96.56 102 GLY A CA 1
ATOM 816 C C . GLY A 1 102 ? 9.368 8.553 -4.752 1.00 96.56 102 GLY A C 1
ATOM 817 O O . GLY A 1 102 ? 8.752 8.189 -3.754 1.00 96.56 102 GLY A O 1
ATOM 818 N N . AS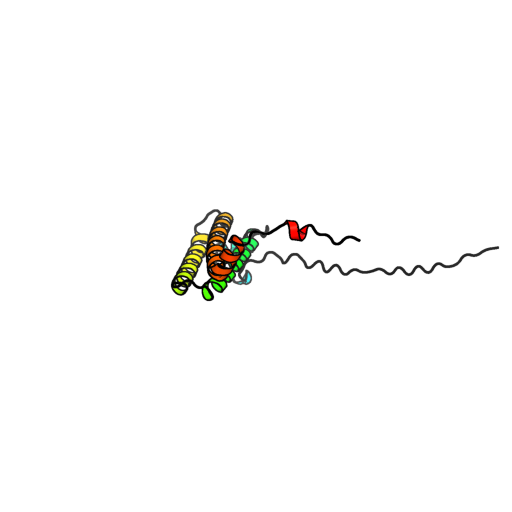P A 1 103 ? 9.338 9.806 -5.206 1.00 97.12 103 ASP A N 1
ATOM 819 C CA . ASP A 1 103 ? 8.639 10.899 -4.518 1.00 97.12 103 ASP A CA 1
ATOM 820 C C . ASP A 1 103 ? 7.130 10.621 -4.445 1.00 97.12 103 ASP A C 1
ATOM 822 O O . ASP A 1 103 ? 6.512 10.760 -3.390 1.00 97.12 103 ASP A O 1
ATOM 826 N N . ALA A 1 104 ? 6.542 10.121 -5.539 1.00 97.62 104 ALA A N 1
ATOM 827 C CA . ALA A 1 104 ? 5.132 9.741 -5.572 1.00 97.62 104 ALA A CA 1
ATOM 828 C C . ALA A 1 104 ? 4.804 8.625 -4.558 1.00 97.62 104 ALA A C 1
ATOM 830 O O . ALA A 1 104 ? 3.759 8.670 -3.902 1.00 97.62 104 ALA A O 1
ATOM 831 N N . TYR A 1 105 ? 5.692 7.637 -4.391 1.00 98.06 105 TYR A N 1
ATOM 832 C CA . TYR A 1 105 ? 5.549 6.620 -3.345 1.00 98.06 105 TYR A CA 1
ATOM 833 C C . TYR A 1 105 ? 5.635 7.221 -1.943 1.00 98.06 105 TYR A C 1
ATOM 835 O O . TYR A 1 105 ? 4.780 6.920 -1.111 1.00 98.06 105 TYR A O 1
ATOM 843 N N . GLU A 1 106 ? 6.637 8.059 -1.670 1.00 98.25 106 GLU A N 1
ATOM 844 C CA . GLU A 1 106 ? 6.832 8.687 -0.359 1.00 98.25 106 GLU A CA 1
ATOM 845 C C . GLU A 1 106 ? 5.597 9.518 0.043 1.00 98.25 106 GLU A C 1
ATOM 847 O O . GLU A 1 106 ? 5.044 9.333 1.133 1.00 98.25 106 GLU A O 1
ATOM 852 N N . GLU A 1 107 ? 5.077 10.344 -0.868 1.00 98.00 107 GLU A N 1
ATOM 853 C CA . GLU A 1 107 ? 3.844 11.111 -0.656 1.00 98.00 107 GLU A CA 1
ATOM 854 C C . GLU A 1 107 ? 2.631 10.206 -0.405 1.00 98.00 107 GLU A C 1
ATOM 856 O O . GLU A 1 107 ? 1.838 10.440 0.519 1.00 98.00 107 GLU A O 1
ATOM 861 N N . ARG A 1 108 ? 2.492 9.134 -1.194 1.00 98.25 108 ARG A N 1
ATOM 862 C CA . ARG A 1 108 ? 1.395 8.177 -1.041 1.00 98.25 108 ARG A CA 1
ATOM 863 C C . ARG A 1 108 ? 1.448 7.465 0.304 1.00 98.25 108 ARG A C 1
ATOM 865 O O . ARG A 1 108 ? 0.414 7.334 0.960 1.00 98.25 108 ARG A O 1
ATOM 872 N N . ILE A 1 109 ? 2.626 7.021 0.726 1.00 98.62 109 ILE A N 1
ATOM 873 C CA . ILE A 1 109 ? 2.846 6.360 2.015 1.00 98.62 109 ILE A CA 1
ATOM 874 C C . ILE A 1 109 ? 2.467 7.302 3.157 1.00 98.62 109 ILE A C 1
ATOM 876 O O . ILE A 1 109 ? 1.717 6.904 4.047 1.00 98.62 109 ILE A O 1
ATOM 880 N N . ILE A 1 110 ? 2.902 8.566 3.111 1.00 98.56 110 ILE A N 1
ATOM 881 C CA . ILE A 1 110 ? 2.540 9.578 4.115 1.00 98.56 110 ILE A CA 1
ATOM 882 C C . ILE A 1 110 ? 1.019 9.747 4.194 1.00 98.56 110 ILE A C 1
ATOM 884 O O . ILE A 1 110 ? 0.456 9.798 5.290 1.00 98.56 110 ILE A O 1
ATOM 888 N N . TYR A 1 111 ? 0.336 9.817 3.051 1.00 98.38 111 TYR A N 1
ATOM 889 C CA . TYR A 1 111 ? -1.123 9.897 3.012 1.00 98.38 111 TYR A CA 1
ATOM 890 C C . TYR A 1 111 ? -1.790 8.672 3.659 1.00 98.38 111 TYR A C 1
ATOM 892 O O . TYR A 1 111 ? -2.665 8.826 4.513 1.00 98.38 111 TYR A O 1
ATOM 900 N N . LEU A 1 112 ? -1.354 7.459 3.307 1.00 98.69 112 LEU A N 1
ATOM 901 C CA . LEU A 1 112 ? -1.902 6.222 3.869 1.00 98.69 112 LEU A CA 1
ATOM 902 C C . LEU A 1 112 ? -1.645 6.108 5.380 1.00 98.69 112 LEU A C 1
ATOM 904 O O . LEU A 1 112 ? -2.539 5.695 6.116 1.00 98.69 112 LEU A O 1
ATOM 908 N N . LEU A 1 113 ? -0.467 6.522 5.856 1.00 98.44 113 LEU A N 1
ATOM 909 C CA . LEU A 1 113 ? -0.128 6.545 7.281 1.00 98.44 113 LEU A CA 1
ATOM 910 C C . LEU A 1 113 ? -1.006 7.521 8.071 1.00 98.44 113 LEU A C 1
ATOM 912 O O . LEU A 1 113 ? -1.444 7.188 9.171 1.00 98.44 113 LEU A O 1
ATOM 916 N N . LYS A 1 114 ? -1.320 8.697 7.510 1.00 97.81 114 LYS A N 1
ATOM 917 C CA . LYS A 1 114 ? -2.258 9.647 8.133 1.00 97.81 114 LYS A CA 1
ATOM 918 C C . LYS A 1 114 ? -3.644 9.027 8.300 1.00 97.81 114 LYS A C 1
ATOM 920 O O . LYS A 1 114 ? -4.199 9.064 9.396 1.00 97.81 114 LYS A O 1
ATOM 925 N N . LEU A 1 115 ? -4.166 8.393 7.247 1.00 97.62 115 LEU A N 1
ATOM 926 C CA . LEU A 1 115 ? -5.444 7.679 7.319 1.00 97.62 115 LEU A CA 1
ATOM 927 C C . LEU A 1 115 ? -5.407 6.529 8.331 1.00 97.62 115 LEU A C 1
ATOM 929 O O . LEU A 1 115 ? -6.373 6.324 9.063 1.00 97.62 115 LEU A O 1
ATOM 933 N N . LEU A 1 116 ? -4.303 5.780 8.389 1.00 97.31 116 LEU A N 1
ATOM 934 C CA . LEU A 1 116 ? -4.129 4.698 9.356 1.00 97.31 116 LEU A CA 1
ATOM 935 C C . LEU A 1 116 ? -4.161 5.230 10.790 1.00 97.31 116 LEU A C 1
ATOM 937 O O . LEU A 1 116 ? -4.852 4.648 11.621 1.00 97.31 116 LEU A O 1
ATOM 941 N N . GLY A 1 117 ? -3.502 6.360 11.060 1.00 93.94 117 GLY A N 1
ATOM 942 C CA . GLY A 1 117 ? -3.576 7.050 12.348 1.00 93.94 117 GLY A CA 1
ATOM 943 C C . GLY A 1 117 ? -5.014 7.388 12.752 1.00 93.94 117 GLY A C 1
ATOM 944 O O . GLY A 1 117 ? -5.446 7.006 13.835 1.00 93.94 117 GLY A O 1
ATOM 945 N N . GLU A 1 118 ? -5.796 8.001 11.855 1.00 93.31 118 GLU A N 1
ATOM 946 C CA . GLU A 1 118 ? -7.214 8.311 12.118 1.00 93.31 118 GLU A CA 1
ATOM 947 C C . GLU A 1 118 ? -8.044 7.064 12.452 1.00 93.31 118 GLU A C 1
ATOM 949 O O . GLU A 1 118 ? -8.926 7.091 13.315 1.00 93.31 118 GLU A O 1
ATOM 954 N N . VAL A 1 119 ? -7.796 5.963 11.739 1.00 95.06 119 VAL A N 1
ATOM 955 C CA . VAL A 1 119 ? -8.506 4.700 11.955 1.00 95.06 119 VAL A CA 1
ATOM 956 C C . VAL A 1 119 ? -8.122 4.082 13.293 1.00 95.06 119 VAL A C 1
ATOM 958 O O . VAL A 1 119 ? -9.008 3.691 14.052 1.00 95.06 119 VAL A O 1
ATOM 961 N N . LEU A 1 120 ? -6.832 4.035 13.617 1.00 92.75 120 LEU A N 1
ATOM 962 C CA . LEU A 1 120 ? -6.349 3.511 14.893 1.00 92.75 120 LEU A CA 1
ATOM 963 C C . LEU A 1 120 ? -6.862 4.337 16.080 1.00 92.75 120 LEU A C 1
ATOM 965 O O . LEU A 1 120 ? -7.271 3.757 17.089 1.00 92.75 120 LEU A O 1
ATOM 969 N N . ASP A 1 121 ? -6.917 5.662 15.945 1.00 88.94 121 ASP A N 1
ATOM 970 C CA . ASP A 1 121 ? -7.486 6.560 16.953 1.00 88.94 121 ASP A CA 1
ATOM 971 C C . ASP A 1 121 ? -8.984 6.314 17.158 1.00 88.94 121 ASP A C 1
ATOM 973 O O . ASP A 1 121 ? -9.470 6.316 18.289 1.00 88.94 121 ASP A O 1
ATOM 977 N N . SER A 1 122 ? -9.726 6.058 16.080 1.00 86.75 122 SER A N 1
ATOM 978 C CA . SER A 1 122 ? -11.149 5.705 16.146 1.00 86.75 122 SER A CA 1
ATOM 979 C C . SER A 1 122 ? -11.374 4.353 16.830 1.00 86.75 122 SER A C 1
ATOM 981 O O . SER A 1 122 ? -12.251 4.218 17.690 1.00 86.75 122 SER A O 1
ATOM 983 N N . ASN A 1 123 ? -10.540 3.361 16.505 1.00 86.50 123 ASN A N 1
ATOM 984 C CA . ASN A 1 123 ? -10.612 2.011 17.066 1.00 86.50 123 ASN A CA 1
ATOM 985 C C . ASN A 1 123 ? -10.311 2.014 18.571 1.00 86.50 123 ASN A C 1
ATOM 987 O O . ASN A 1 123 ? -10.962 1.295 19.331 1.00 86.50 123 ASN A O 1
ATOM 991 N N . ASN A 1 124 ? -9.393 2.883 19.007 1.00 85.88 124 ASN A N 1
ATOM 992 C CA . ASN A 1 124 ? -8.913 2.968 20.385 1.00 85.88 124 ASN A CA 1
ATOM 993 C C . ASN A 1 124 ? -9.390 4.219 21.135 1.00 85.88 124 ASN A C 1
ATOM 995 O O . ASN A 1 124 ? -8.824 4.546 22.174 1.00 85.88 124 ASN A O 1
ATOM 999 N N . LYS A 1 125 ? -10.428 4.919 20.654 1.00 82.00 125 LYS A N 1
ATOM 1000 C CA . LYS A 1 125 ? -10.824 6.247 21.160 1.00 82.00 125 LYS A CA 1
ATOM 1001 C C . LYS A 1 125 ? -10.909 6.332 22.688 1.00 82.00 125 LYS A C 1
ATOM 1003 O O . LYS A 1 125 ? -10.333 7.237 23.283 1.00 82.00 125 LYS A O 1
ATOM 1008 N N . GLU A 1 126 ? -11.571 5.367 23.321 1.00 79.62 126 GLU A N 1
ATOM 1009 C CA . GLU A 1 126 ? -11.725 5.309 24.782 1.00 79.62 126 GLU A CA 1
ATOM 1010 C C . GLU A 1 126 ? -10.389 5.092 25.507 1.00 79.62 126 GLU A C 1
ATOM 1012 O O . GLU A 1 126 ? -10.128 5.739 26.522 1.00 79.62 126 GLU A O 1
ATOM 1017 N N . LEU A 1 127 ? -9.516 4.233 24.969 1.00 7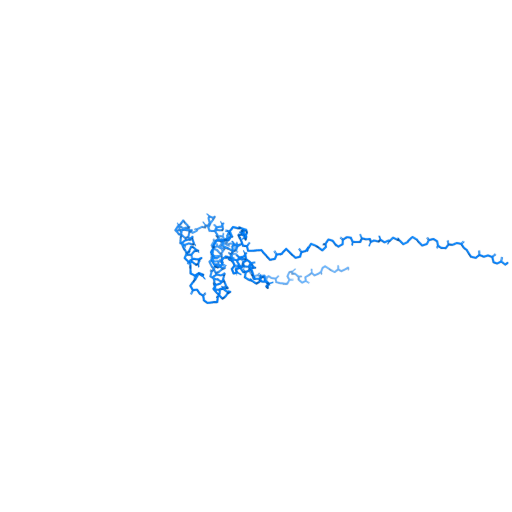9.88 127 LEU A N 1
ATOM 1018 C CA . LEU A 1 127 ? -8.167 4.010 25.496 1.00 79.88 127 LEU A CA 1
ATOM 1019 C C . LEU A 1 127 ? -7.285 5.250 25.311 1.00 79.88 127 LEU A C 1
ATOM 1021 O O . LEU A 1 127 ? -6.568 5.625 26.234 1.00 79.88 127 LEU A O 1
ATOM 1025 N N . CYS A 1 128 ? -7.375 5.937 24.170 1.00 77.69 128 CYS A N 1
ATOM 1026 C CA . CYS A 1 128 ? -6.646 7.180 23.920 1.00 77.69 128 CYS A CA 1
ATOM 1027 C C . CYS A 1 128 ? -7.128 8.318 24.839 1.00 77.69 128 CYS A C 1
ATOM 1029 O O . CYS A 1 128 ? -6.322 9.093 25.355 1.00 77.69 128 CYS A O 1
ATOM 1031 N N . GLU A 1 129 ? -8.435 8.415 25.095 1.00 82.06 129 GLU A N 1
ATOM 1032 C CA . GLU A 1 129 ? -9.008 9.358 26.065 1.00 82.06 129 GLU A CA 1
ATOM 1033 C C . GLU A 1 129 ? -8.648 8.999 27.513 1.00 82.06 129 GLU A C 1
ATOM 1035 O O . GLU A 1 129 ? -8.412 9.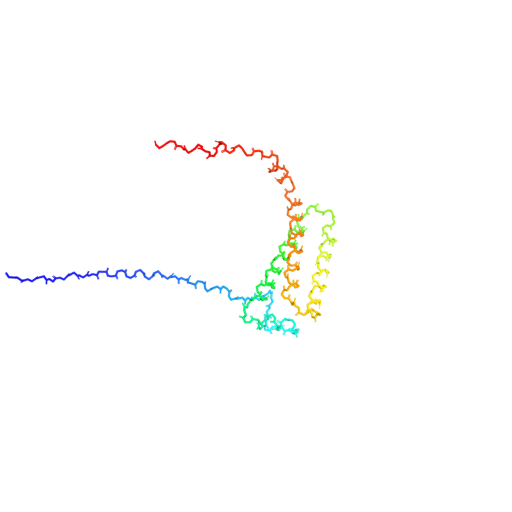887 28.334 1.00 82.06 129 GLU A O 1
ATOM 1040 N N . TYR A 1 130 ? -8.581 7.709 27.850 1.00 79.25 130 TYR A N 1
ATOM 1041 C CA . TYR A 1 130 ? -8.055 7.242 29.130 1.00 79.25 130 TYR A CA 1
ATOM 1042 C C . TYR A 1 130 ? -6.580 7.627 29.298 1.00 79.25 130 TYR A C 1
ATOM 1044 O O . TYR A 1 130 ? -6.241 8.284 30.280 1.00 79.25 130 TYR A O 1
ATOM 1052 N N . ALA A 1 131 ? -5.725 7.306 28.325 1.00 79.00 131 ALA A N 1
ATOM 1053 C CA . ALA A 1 131 ? -4.298 7.618 28.356 1.00 79.00 131 ALA A CA 1
ATOM 1054 C C . ALA A 1 131 ? -4.039 9.130 28.471 1.00 79.00 131 ALA A C 1
ATOM 1056 O O . ALA A 1 131 ? -3.195 9.541 29.260 1.00 79.00 131 ALA A O 1
ATOM 1057 N N . ARG A 1 132 ? -4.816 9.977 27.776 1.00 79.38 132 ARG A N 1
ATOM 1058 C CA . ARG A 1 132 ? -4.737 11.446 27.928 1.00 79.38 132 ARG A CA 1
ATOM 1059 C C . ARG A 1 132 ? -5.117 11.941 29.323 1.00 79.38 132 ARG A C 1
ATOM 1061 O O . ARG A 1 132 ? -4.571 12.940 29.782 1.00 79.38 132 ARG A O 1
ATOM 1068 N N . ARG A 1 133 ? -6.074 11.286 29.986 1.00 77.75 133 ARG A N 1
ATOM 1069 C CA . ARG A 1 133 ? -6.487 11.626 31.360 1.00 77.75 133 ARG A CA 1
ATOM 1070 C C . ARG A 1 133 ? -5.537 11.062 32.411 1.00 77.75 133 ARG A C 1
ATOM 1072 O O . ARG A 1 133 ? -5.499 11.575 33.530 1.00 77.75 133 ARG A O 1
ATOM 1079 N N . TYR A 1 134 ? -4.782 10.023 32.069 1.00 76.06 134 TYR A N 1
ATOM 1080 C CA . TYR A 1 134 ? -3.800 9.421 32.952 1.00 76.06 134 TYR A CA 1
ATOM 1081 C C . TYR A 1 134 ? -2.624 10.383 33.164 1.00 76.06 134 TYR A C 1
ATOM 1083 O O . TYR A 1 134 ? -1.706 10.479 32.354 1.00 76.06 134 TYR A O 1
ATOM 1091 N N . LYS A 1 135 ? -2.633 11.104 34.289 1.00 64.31 135 LYS A N 1
ATOM 1092 C CA . LYS A 1 135 ? -1.428 11.764 34.799 1.00 64.31 135 LYS A CA 1
ATOM 1093 C C . LYS A 1 135 ? -0.509 10.678 35.342 1.00 64.31 135 LYS A C 1
ATOM 1095 O O . LYS A 1 135 ? -0.766 10.141 36.419 1.00 64.31 135 LYS A O 1
ATOM 1100 N N . SER A 1 136 ? 0.542 10.342 34.601 1.00 67.06 136 SER A N 1
ATOM 1101 C CA . SER A 1 136 ? 1.558 9.422 35.100 1.00 67.06 136 SER A CA 1
ATOM 1102 C C . SER A 1 136 ? 2.264 10.058 36.294 1.00 67.06 136 SER A C 1
ATOM 1104 O O . SER A 1 136 ? 3.001 11.037 36.165 1.00 67.06 136 SER A O 1
ATOM 1106 N N . ASP A 1 137 ? 2.028 9.495 37.471 1.00 65.62 137 ASP A N 1
ATOM 1107 C CA . ASP A 1 137 ? 2.797 9.815 38.662 1.00 65.62 137 ASP A CA 1
ATOM 1108 C C . ASP A 1 137 ? 4.167 9.128 38.561 1.00 65.62 137 ASP A C 1
ATOM 1110 O O . ASP A 1 137 ? 4.366 8.001 39.022 1.00 65.62 137 ASP A O 1
ATOM 1114 N N . TRP A 1 138 ? 5.105 9.801 37.890 1.00 63.72 138 TRP A N 1
ATOM 1115 C CA . TRP A 1 138 ? 6.474 9.324 37.666 1.00 63.72 138 TRP A CA 1
ATOM 1116 C C . TRP A 1 138 ? 7.231 9.029 38.972 1.00 63.72 138 TRP A C 1
ATOM 1118 O O . TRP A 1 138 ? 8.186 8.253 38.957 1.00 63.72 138 TRP A O 1
ATOM 1128 N N . SER A 1 139 ? 6.775 9.566 40.112 1.00 64.56 139 SER A N 1
ATOM 1129 C CA . SER A 1 139 ? 7.366 9.293 41.429 1.00 64.56 139 SER A CA 1
ATOM 1130 C C . SER A 1 139 ? 7.197 7.833 41.878 1.00 64.56 139 SER A C 1
ATOM 1132 O O . SER A 1 139 ? 7.978 7.337 42.690 1.00 64.56 139 SER A O 1
ATOM 1134 N N . LYS A 1 140 ? 6.226 7.100 41.309 1.00 62.50 140 LYS A N 1
ATOM 1135 C CA . LYS A 1 140 ? 5.998 5.674 41.605 1.00 62.50 140 LYS A CA 1
ATOM 1136 C C . LYS A 1 140 ? 7.026 4.744 40.964 1.00 62.50 140 LYS A C 1
ATOM 1138 O O . LYS A 1 140 ? 7.255 3.662 41.493 1.00 62.50 140 LYS A O 1
ATOM 1143 N N . TRP A 1 141 ? 7.668 5.171 39.876 1.00 64.81 141 TRP A N 1
ATOM 1144 C CA . TRP A 1 141 ? 8.689 4.389 39.168 1.00 64.81 141 TRP A CA 1
ATOM 1145 C C . TRP A 1 141 ? 10.115 4.655 39.673 1.00 64.81 141 TRP A C 1
ATOM 1147 O O . TRP A 1 141 ? 11.029 3.914 39.332 1.00 64.81 141 TRP A O 1
ATOM 1157 N N . GLN A 1 142 ? 10.317 5.676 40.515 1.00 61.00 142 GLN A N 1
ATOM 1158 C CA . GLN A 1 142 ? 11.624 6.003 41.105 1.00 61.00 142 GLN A CA 1
ATOM 1159 C C . GLN A 1 142 ? 11.965 5.200 42.367 1.00 61.00 142 GLN A C 1
ATOM 1161 O O . GLN A 1 142 ? 13.092 5.279 42.854 1.00 61.00 142 GLN A O 1
ATOM 1166 N N . LYS A 1 143 ? 11.030 4.414 42.914 1.00 61.50 143 LYS A N 1
ATOM 1167 C CA . LYS A 1 143 ? 11.326 3.535 44.050 1.00 61.50 143 LYS A CA 1
ATOM 1168 C C . LYS A 1 143 ? 11.976 2.247 43.553 1.00 61.50 143 LYS A C 1
ATOM 1170 O O . LYS A 1 143 ? 11.327 1.211 43.450 1.00 61.50 143 LYS A O 1
ATOM 1175 N N . VAL A 1 144 ? 13.269 2.330 43.250 1.00 62.38 144 VAL A N 1
ATOM 1176 C CA . VAL A 1 144 ? 14.128 1.143 43.195 1.00 62.38 144 VAL A CA 1
ATOM 1177 C C . VAL A 1 144 ? 14.141 0.546 44.612 1.00 62.38 144 VAL A C 1
ATOM 1179 O O . VAL A 1 144 ? 14.388 1.299 45.559 1.00 62.38 144 VAL A O 1
ATOM 1182 N N . PRO A 1 145 ? 13.814 -0.744 44.811 1.00 60.44 145 PRO A N 1
ATOM 1183 C CA . PRO A 1 145 ? 13.872 -1.350 46.137 1.00 60.44 145 PRO A CA 1
ATOM 1184 C C . PRO A 1 145 ? 15.297 -1.242 46.698 1.00 60.44 145 PRO A C 1
ATOM 1186 O O . PRO A 1 145 ? 16.243 -1.470 45.940 1.00 60.44 145 PRO A O 1
ATOM 1189 N N . PRO A 1 146 ? 15.477 -0.886 47.982 1.00 67.12 146 PRO A N 1
ATOM 1190 C CA . PRO A 1 146 ? 16.798 -0.911 48.592 1.00 67.12 146 PRO A CA 1
ATOM 1191 C C . PRO A 1 146 ? 17.350 -2.344 48.588 1.00 67.12 146 PRO A C 1
ATOM 1193 O O . PRO A 1 146 ? 16.603 -3.298 48.815 1.00 67.12 146 PRO A O 1
ATOM 1196 N N . SER A 1 147 ? 18.645 -2.444 48.280 1.00 62.19 147 SER A N 1
ATOM 1197 C CA . SER A 1 147 ? 19.468 -3.661 48.244 1.00 62.19 147 SER A CA 1
ATOM 1198 C C . SER A 1 147 ? 19.587 -4.349 49.595 1.00 62.19 147 SER A C 1
ATOM 1200 O O . SER A 1 147 ? 19.789 -3.601 50.581 1.00 62.19 147 SER A O 1
#

Sequence (147 aa):
MQKFLMVLGICVTLSVGINAQSPEEAKPSFDCAKATTEVEKIICNDESGKLQNLDRYMGEVYTQLRKELKISKFPNKEQRLKDLLESQRAFIKHLNEVRFIGDAYEERIIYLLKLLGEVLDSNNKELCEYARRYKSDWSKWQKVPPS

pLDDT: mean 83.79, std 18.15, range [34.47, 98.69]

Foldseek 3Di:
DDDDDDPPDPPPPPPPPPPPVDPPPLAAPDDLVPDDDPLSVCCVPPPVSLSSNLRRLLVVLLVLLLVLLVVFPDPCSVVVNVVSVVVVVVLVVCCVVDPCNNVSSVVSSVVSVVSSVVSVCRRCVVVVVVVVVDPPPCVVVPCDDDD

Secondary structure (DSSP, 8-state):
----------------------------SS-GGG--SHHHHHHHT-TT-HHHHHHHHHHHHHHHHHHHHHT---TTHHHHHHHHHHHHHHHHHHTTT-S-HHHHHHHHHHHHHHHHHHHHHHHTHHHHHHHHH----GGGT--PPP-

Radius of gyration: 26.73 Å; chains: 1; bounding box: 86×47×66 Å

Organism: NCBI:txid1458358